Protein AF-A0A4Q2ZAH4-F1 (afdb_monomer_lite)

Radius of gyration: 24.92 Å; chains: 1; bounding box: 73×49×29 Å

Structure (mmCIF, N/CA/C/O backbone):
data_AF-A0A4Q2ZAH4-F1
#
_entry.id   AF-A0A4Q2ZAH4-F1
#
loop_
_atom_site.group_PDB
_atom_site.id
_atom_site.type_symbol
_atom_site.label_atom_id
_atom_site.label_alt_id
_atom_site.label_comp_id
_atom_site.label_asym_id
_atom_site.label_entity_id
_atom_site.label_seq_id
_atom_site.pdbx_PDB_ins_code
_atom_site.Cartn_x
_atom_site.Cartn_y
_atom_site.Cartn_z
_atom_site.occupancy
_atom_site.B_iso_or_equiv
_atom_site.auth_seq_id
_atom_site.auth_comp_id
_atom_site.auth_asym_id
_atom_site.auth_atom_id
_atom_site.pdbx_PDB_model_num
ATOM 1 N N . MET A 1 1 ? 58.940 35.612 -5.897 1.00 54.22 1 MET A N 1
ATOM 2 C CA . MET A 1 1 ? 57.513 35.815 -6.252 1.00 54.22 1 MET A CA 1
ATOM 3 C C . MET A 1 1 ? 56.733 34.521 -6.497 1.00 54.22 1 MET A C 1
ATOM 5 O O . MET A 1 1 ? 55.543 34.525 -6.240 1.00 54.22 1 MET A O 1
ATOM 9 N N . ILE A 1 2 ? 57.364 33.410 -6.900 1.00 51.06 2 ILE A N 1
ATOM 10 C CA . ILE A 1 2 ? 56.663 32.146 -7.219 1.00 51.06 2 ILE A CA 1
ATOM 11 C C . ILE A 1 2 ? 56.266 31.324 -5.966 1.00 51.06 2 ILE A C 1
ATOM 13 O O . ILE A 1 2 ? 55.257 30.631 -5.977 1.00 51.06 2 ILE A O 1
ATOM 17 N N . LEU A 1 3 ? 56.976 31.474 -4.838 1.00 45.25 3 LEU A N 1
ATOM 18 C CA . LEU A 1 3 ? 56.735 30.682 -3.616 1.00 45.25 3 LEU A CA 1
ATOM 19 C C . LEU A 1 3 ? 55.554 31.167 -2.741 1.00 45.25 3 LEU A C 1
ATOM 21 O O . LEU A 1 3 ? 55.074 30.423 -1.895 1.00 45.25 3 LEU A O 1
ATOM 25 N N . ARG A 1 4 ? 55.042 32.393 -2.941 1.00 47.44 4 ARG A N 1
ATOM 26 C CA . ARG A 1 4 ? 53.886 32.915 -2.172 1.00 47.44 4 ARG A CA 1
ATOM 27 C C . ARG A 1 4 ? 52.530 32.524 -2.770 1.00 47.44 4 ARG A C 1
ATOM 29 O O . ARG A 1 4 ? 51.520 32.639 -2.090 1.00 47.44 4 ARG A O 1
ATOM 36 N N . ILE A 1 5 ? 52.518 32.052 -4.017 1.00 47.97 5 ILE A N 1
ATOM 37 C CA . ILE A 1 5 ? 51.295 31.686 -4.744 1.00 47.97 5 ILE A CA 1
ATOM 38 C C . ILE A 1 5 ? 50.835 30.273 -4.345 1.00 47.97 5 ILE A C 1
ATOM 40 O O . ILE A 1 5 ? 49.641 30.037 -4.196 1.00 47.97 5 ILE A O 1
ATOM 44 N N . PHE A 1 6 ? 51.769 29.363 -4.049 1.00 45.38 6 PHE A N 1
ATOM 45 C CA . PHE A 1 6 ? 51.440 27.995 -3.626 1.00 45.38 6 PHE A CA 1
ATOM 46 C C . PHE A 1 6 ? 50.850 27.902 -2.209 1.00 45.38 6 PHE A C 1
ATOM 48 O O . PHE A 1 6 ? 50.012 27.041 -1.955 1.00 45.38 6 PHE A O 1
ATOM 55 N N . ALA A 1 7 ? 51.216 28.810 -1.298 1.00 45.09 7 ALA A N 1
ATOM 56 C CA . ALA A 1 7 ? 50.681 28.818 0.067 1.00 45.09 7 ALA A CA 1
ATOM 57 C C . ALA A 1 7 ? 49.224 29.320 0.155 1.00 45.09 7 ALA A C 1
ATOM 59 O O . ALA A 1 7 ? 48.515 28.977 1.096 1.00 45.09 7 ALA A O 1
ATOM 60 N N . ALA A 1 8 ? 48.759 30.105 -0.824 1.00 45.50 8 ALA A N 1
ATOM 61 C CA . ALA A 1 8 ? 47.402 30.659 -0.828 1.00 45.50 8 ALA A CA 1
ATOM 62 C C . ALA A 1 8 ? 46.342 29.661 -1.330 1.00 45.50 8 ALA A C 1
ATOM 64 O O . ALA A 1 8 ? 45.183 29.743 -0.933 1.00 45.50 8 ALA A O 1
ATOM 65 N N . VAL A 1 9 ? 46.734 28.692 -2.165 1.00 50.75 9 VAL A N 1
ATOM 66 C CA . VAL A 1 9 ? 45.805 27.705 -2.746 1.00 50.75 9 VAL A CA 1
ATOM 67 C C . VAL A 1 9 ? 45.538 26.542 -1.782 1.00 50.75 9 VAL A C 1
ATOM 69 O O . VAL A 1 9 ? 44.426 26.023 -1.738 1.00 50.75 9 VAL A O 1
ATOM 72 N N . ALA A 1 10 ? 46.509 26.181 -0.937 1.00 47.91 10 ALA A N 1
ATOM 73 C CA . ALA A 1 10 ? 46.342 25.117 0.057 1.00 47.91 10 ALA A CA 1
ATOM 74 C C . ALA A 1 10 ? 45.423 25.507 1.236 1.00 47.91 10 ALA A C 1
ATOM 76 O O . ALA A 1 10 ? 44.857 24.628 1.878 1.00 47.91 10 ALA A O 1
ATOM 77 N N . LEU A 1 11 ? 45.229 26.807 1.502 1.00 51.44 11 LEU A N 1
ATOM 78 C CA . LEU A 1 11 ? 44.357 27.288 2.584 1.00 51.44 11 LEU A CA 1
ATOM 79 C C . LEU A 1 11 ? 42.885 27.450 2.153 1.00 51.44 11 LEU A C 1
ATOM 81 O O . LEU A 1 11 ? 41.998 27.468 3.000 1.00 51.44 11 LEU A O 1
ATOM 85 N N . ALA A 1 12 ? 42.606 27.516 0.848 1.00 48.56 12 ALA A N 1
ATOM 86 C CA . ALA A 1 12 ? 41.251 27.693 0.315 1.00 48.56 12 ALA A CA 1
ATOM 87 C C . ALA A 1 12 ? 40.481 26.373 0.101 1.00 48.56 12 ALA A C 1
ATOM 89 O O . ALA A 1 12 ? 39.275 26.398 -0.122 1.00 48.56 12 ALA A O 1
ATOM 90 N N . CYS A 1 13 ? 41.154 25.219 0.183 1.00 45.31 13 CYS A N 1
ATOM 91 C CA . CYS A 1 13 ? 40.537 23.907 -0.052 1.00 45.31 13 CYS A CA 1
ATOM 92 C C . CYS A 1 13 ? 40.029 23.220 1.233 1.00 45.31 13 CYS A C 1
ATOM 94 O O . CYS A 1 13 ? 39.389 22.177 1.159 1.00 45.31 13 CYS A O 1
ATOM 96 N N . LEU A 1 14 ? 40.288 23.788 2.420 1.00 52.16 14 LEU A N 1
ATOM 97 C CA . LEU A 1 14 ? 39.869 23.188 3.697 1.00 52.16 14 LEU A CA 1
ATOM 98 C C . LEU A 1 14 ? 38.541 23.749 4.246 1.00 52.16 14 LEU A C 1
ATOM 100 O O . LEU A 1 14 ? 38.045 23.257 5.253 1.00 52.16 14 LEU A O 1
ATOM 104 N N . THR A 1 15 ? 37.936 24.757 3.610 1.00 53.66 15 THR A N 1
ATOM 105 C CA . THR A 1 15 ? 36.733 25.432 4.144 1.00 53.66 15 THR A CA 1
ATOM 106 C C . THR A 1 15 ? 35.439 25.157 3.379 1.00 53.66 15 THR A C 1
ATOM 108 O O . THR A 1 15 ? 34.392 25.664 3.775 1.00 53.66 15 THR A O 1
ATOM 111 N N . ILE A 1 16 ? 35.456 24.339 2.323 1.00 61.09 16 ILE A N 1
ATOM 112 C CA . ILE A 1 16 ? 34.253 24.035 1.535 1.00 61.09 16 ILE A CA 1
ATOM 113 C C . ILE A 1 16 ? 34.018 22.530 1.540 1.00 61.09 16 ILE A C 1
ATOM 115 O O . ILE A 1 16 ? 34.465 21.844 0.635 1.00 61.09 16 ILE A O 1
ATOM 119 N N . LEU A 1 17 ? 33.339 22.026 2.571 1.00 58.03 17 LEU A N 1
ATOM 120 C CA . LEU A 1 17 ? 32.501 20.816 2.546 1.00 58.03 17 LEU A CA 1
ATOM 121 C C . LEU A 1 17 ? 31.871 20.678 3.941 1.00 58.03 17 LEU A C 1
ATOM 123 O O . LEU A 1 17 ? 32.500 20.163 4.864 1.00 58.03 17 LEU A O 1
ATOM 127 N N . PRO A 1 18 ? 30.647 21.211 4.116 1.00 52.56 18 PRO A N 1
ATOM 128 C CA . PRO A 1 18 ? 29.518 20.292 4.216 1.00 52.56 18 PRO A CA 1
ATOM 129 C C . PRO A 1 18 ? 28.224 20.900 3.639 1.00 52.56 18 PRO A C 1
ATOM 131 O O . PRO A 1 18 ? 27.273 21.131 4.373 1.00 52.56 18 PRO A O 1
ATOM 134 N N . ALA A 1 19 ? 28.152 21.171 2.334 1.00 56.59 19 ALA A N 1
ATOM 135 C CA . ALA A 1 19 ? 26.874 21.573 1.722 1.00 56.59 19 ALA A CA 1
ATOM 136 C C . ALA A 1 19 ? 25.964 20.360 1.428 1.00 56.59 19 ALA A C 1
ATOM 138 O O . ALA A 1 19 ? 24.755 20.426 1.580 1.00 56.59 19 ALA A O 1
ATOM 139 N N . HIS A 1 20 ? 26.536 19.199 1.091 1.00 57.44 20 HIS A N 1
ATOM 140 C CA . HIS A 1 20 ? 25.744 18.021 0.703 1.00 57.44 20 HIS A CA 1
ATOM 141 C C . HIS A 1 20 ? 25.151 17.227 1.879 1.00 57.44 20 HIS A C 1
ATOM 143 O O . HIS A 1 20 ? 24.203 16.463 1.701 1.00 57.44 20 HIS A O 1
ATOM 149 N N . ALA A 1 21 ? 25.694 17.386 3.090 1.00 61.66 21 ALA A N 1
ATOM 150 C CA . ALA A 1 21 ? 25.195 16.678 4.268 1.00 61.66 21 ALA A CA 1
ATOM 151 C C . ALA A 1 21 ? 23.882 17.281 4.803 1.00 61.66 21 ALA A C 1
ATOM 153 O O . ALA A 1 21 ? 23.040 16.537 5.312 1.00 61.66 21 ALA A O 1
ATOM 154 N N . SER A 1 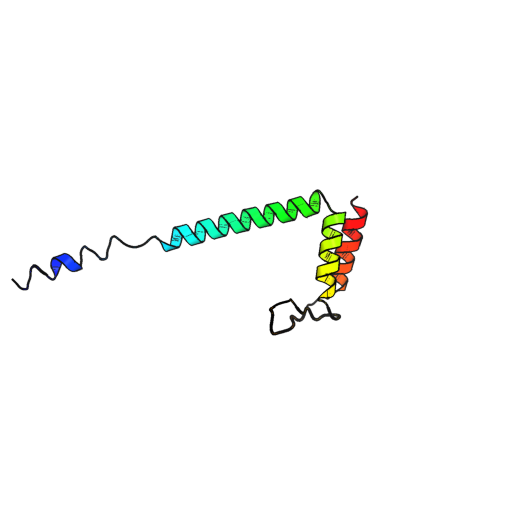22 ? 23.688 18.602 4.672 1.00 69.62 22 SER A N 1
ATOM 155 C CA . SER A 1 22 ? 22.451 19.276 5.090 1.00 69.62 22 SER A CA 1
ATOM 156 C C . SER A 1 22 ? 21.268 18.890 4.212 1.00 69.62 22 SER A C 1
ATOM 158 O O . SER A 1 22 ? 20.200 18.603 4.749 1.00 69.62 22 SER A O 1
ATOM 160 N N . ASP A 1 23 ? 21.481 18.799 2.899 1.00 78.12 23 ASP A N 1
ATOM 161 C CA . ASP A 1 23 ? 20.423 18.510 1.923 1.00 78.12 23 ASP A CA 1
ATOM 162 C C . ASP A 1 23 ? 19.928 17.064 2.039 1.00 78.12 23 ASP A C 1
ATOM 164 O O . ASP A 1 23 ? 18.731 16.784 2.046 1.00 78.12 23 ASP A O 1
ATOM 168 N N . ALA A 1 24 ? 20.844 16.112 2.238 1.00 81.25 24 ALA A N 1
ATOM 169 C CA . ALA A 1 24 ? 20.459 14.730 2.510 1.00 81.25 24 ALA A CA 1
ATOM 170 C C . ALA A 1 24 ? 19.663 14.603 3.825 1.00 81.25 24 ALA A C 1
ATOM 172 O O . ALA A 1 24 ? 18.735 13.800 3.919 1.00 81.25 24 ALA A O 1
ATOM 173 N N . ALA A 1 25 ? 20.011 15.389 4.849 1.00 83.38 25 ALA A N 1
ATOM 174 C CA . ALA A 1 25 ? 19.309 15.384 6.129 1.00 83.38 25 ALA A CA 1
ATOM 175 C C . ALA A 1 25 ? 17.942 16.090 6.076 1.00 83.38 25 ALA A C 1
ATOM 177 O O . ALA A 1 25 ? 17.029 15.691 6.799 1.00 83.38 25 ALA A O 1
ATOM 178 N N . SER A 1 26 ? 17.764 17.128 5.254 1.00 88.44 26 SER A N 1
ATOM 179 C CA . SER A 1 26 ? 16.440 17.714 5.005 1.00 88.44 26 SER A CA 1
ATOM 180 C C . SER A 1 26 ? 15.550 16.759 4.221 1.00 88.44 26 SER A C 1
ATOM 182 O O . SER A 1 26 ? 14.421 16.530 4.642 1.00 88.44 26 SER A O 1
ATOM 184 N N . ASN A 1 27 ? 16.072 16.130 3.164 1.00 91.44 27 ASN A N 1
ATOM 185 C CA . ASN A 1 27 ? 15.299 15.203 2.334 1.00 91.44 27 ASN A CA 1
ATOM 186 C C . ASN A 1 27 ? 14.795 14.002 3.143 1.00 91.44 27 ASN A C 1
ATOM 188 O O . ASN A 1 27 ? 13.636 13.623 3.015 1.00 91.44 27 ASN A O 1
ATOM 192 N N . ARG A 1 28 ? 15.628 13.444 4.038 1.00 92.88 28 ARG A N 1
ATOM 193 C CA . ARG A 1 28 ? 15.189 12.378 4.956 1.00 92.88 28 ARG A CA 1
ATOM 194 C C . ARG A 1 28 ? 14.061 12.827 5.881 1.00 92.88 28 ARG A C 1
ATOM 196 O O . ARG A 1 28 ? 13.080 12.112 6.004 1.00 92.88 28 ARG A O 1
ATOM 203 N N . ARG A 1 29 ? 14.164 14.019 6.480 1.00 94.06 29 ARG A N 1
ATOM 204 C CA . ARG A 1 29 ? 13.111 14.552 7.363 1.00 94.06 29 ARG A CA 1
ATOM 205 C C . ARG A 1 29 ? 11.794 14.797 6.629 1.00 94.06 29 ARG A C 1
ATOM 207 O O . ARG A 1 29 ? 10.736 14.596 7.212 1.00 94.06 29 ARG A O 1
ATOM 214 N N . MET A 1 30 ? 11.856 15.227 5.370 1.00 95.25 30 MET A N 1
ATOM 215 C CA . MET A 1 30 ? 10.662 15.375 4.535 1.00 95.25 30 MET A CA 1
ATOM 216 C C . MET A 1 30 ? 10.013 14.018 4.261 1.00 95.25 30 MET A C 1
ATOM 218 O O . MET A 1 30 ? 8.829 13.860 4.533 1.00 95.25 30 MET A O 1
ATOM 222 N N . LEU A 1 31 ? 10.801 13.024 3.844 1.00 95.69 31 LEU A N 1
ATOM 223 C CA . LEU A 1 31 ? 10.308 11.663 3.629 1.00 95.69 31 LEU A CA 1
ATOM 224 C C . LEU A 1 31 ? 9.712 11.056 4.911 1.00 95.69 31 LEU A C 1
ATOM 226 O O . LEU A 1 31 ? 8.650 10.447 4.870 1.00 95.69 31 LEU A O 1
ATOM 230 N N . GLU A 1 32 ? 10.362 11.241 6.062 1.00 96.94 32 GLU A N 1
ATOM 231 C CA . GLU A 1 32 ? 9.844 10.800 7.364 1.00 96.94 32 GLU A CA 1
ATOM 232 C C . GLU A 1 32 ? 8.476 11.428 7.671 1.00 96.94 32 GLU A C 1
ATOM 234 O O . GLU A 1 32 ? 7.557 10.731 8.102 1.00 96.94 32 GLU A O 1
ATOM 239 N N . ALA A 1 33 ? 8.322 12.732 7.426 1.00 97.56 33 ALA A N 1
ATOM 240 C CA . ALA A 1 33 ? 7.057 13.429 7.630 1.00 97.56 33 ALA A CA 1
ATOM 241 C C . ALA A 1 33 ? 5.959 12.934 6.673 1.00 97.56 33 ALA A C 1
ATOM 243 O O . ALA A 1 33 ? 4.822 12.754 7.106 1.00 97.56 33 ALA A O 1
ATOM 244 N N . GLU A 1 34 ? 6.294 12.675 5.407 1.00 97.94 34 GLU A N 1
ATOM 245 C CA . GLU A 1 34 ? 5.371 12.128 4.403 1.00 97.94 34 GLU A CA 1
ATOM 246 C C . GLU A 1 34 ? 4.911 10.711 4.767 1.00 97.94 34 GLU A C 1
ATOM 248 O O . GLU A 1 34 ? 3.714 10.435 4.751 1.00 97.94 34 GLU A O 1
ATOM 253 N N . ILE A 1 35 ? 5.829 9.840 5.202 1.00 97.31 35 ILE A N 1
ATOM 254 C CA . ILE A 1 35 ? 5.493 8.488 5.676 1.00 97.31 35 ILE A CA 1
ATOM 255 C C . ILE A 1 35 ? 4.530 8.558 6.867 1.00 97.31 35 ILE A C 1
ATOM 257 O O . ILE A 1 35 ? 3.536 7.832 6.913 1.00 97.31 35 ILE A O 1
ATOM 261 N N . LEU A 1 36 ? 4.806 9.432 7.842 1.00 98.25 36 LEU A N 1
ATOM 262 C CA . LEU A 1 36 ? 3.929 9.600 9.002 1.00 98.25 36 LEU A CA 1
ATOM 263 C C . LEU A 1 36 ? 2.556 10.149 8.607 1.00 98.25 36 LEU A C 1
ATOM 265 O O . LEU A 1 36 ? 1.551 9.732 9.185 1.00 98.25 36 LEU A O 1
ATOM 269 N N . ALA A 1 37 ? 2.500 11.073 7.648 1.00 98.38 37 ALA A N 1
ATOM 270 C CA . ALA A 1 37 ? 1.244 11.602 7.133 1.00 98.38 37 ALA A CA 1
ATOM 271 C C . ALA A 1 37 ? 0.410 10.500 6.463 1.00 98.38 37 ALA A C 1
ATOM 273 O O . ALA A 1 37 ? -0.769 10.369 6.786 1.00 98.38 37 ALA A O 1
ATOM 274 N N . GLU A 1 38 ? 1.030 9.663 5.632 1.00 97.88 38 GLU A N 1
ATOM 275 C CA . GLU A 1 38 ? 0.354 8.574 4.920 1.00 97.88 38 GLU A CA 1
ATOM 276 C C . GLU A 1 38 ? -0.195 7.507 5.877 1.00 97.88 38 GLU A C 1
ATOM 278 O O . GLU A 1 38 ? -1.364 7.128 5.804 1.00 97.88 38 GLU A O 1
ATOM 283 N N . ILE A 1 39 ? 0.609 7.074 6.856 1.00 97.25 39 ILE A N 1
ATOM 284 C CA . ILE A 1 39 ? 0.165 6.106 7.874 1.00 97.25 39 ILE A CA 1
ATOM 285 C C . ILE A 1 39 ? -0.997 6.680 8.693 1.00 97.25 39 ILE A C 1
ATOM 287 O O . ILE A 1 39 ? -1.954 5.970 9.013 1.00 97.25 39 ILE A O 1
ATOM 291 N N . ASN A 1 40 ? -0.923 7.962 9.059 1.00 98.06 40 ASN A N 1
ATOM 292 C CA . ASN A 1 40 ? -2.004 8.619 9.786 1.00 98.06 40 ASN A CA 1
ATOM 293 C C . ASN A 1 40 ? -3.272 8.724 8.940 1.00 98.06 40 ASN A C 1
ATOM 295 O O . ASN A 1 40 ? -4.354 8.488 9.473 1.00 98.06 40 ASN A O 1
ATOM 299 N N . PHE A 1 41 ? -3.145 9.032 7.650 1.00 98.25 41 PHE A N 1
ATOM 300 C CA . PHE A 1 41 ? -4.269 9.070 6.726 1.00 98.25 41 PHE A CA 1
ATOM 301 C C . PHE A 1 41 ? -4.946 7.699 6.628 1.00 98.25 41 PHE A C 1
ATOM 303 O O . PHE A 1 41 ? -6.144 7.609 6.883 1.00 98.25 41 PHE A O 1
ATOM 310 N N . ALA A 1 42 ? -4.185 6.621 6.421 1.00 97.25 42 ALA A N 1
ATOM 311 C CA . ALA A 1 42 ? -4.726 5.260 6.403 1.00 97.25 42 ALA A CA 1
ATOM 312 C C . ALA A 1 42 ? -5.477 4.897 7.698 1.00 97.25 42 ALA A C 1
ATOM 314 O O . ALA A 1 42 ? -6.546 4.292 7.653 1.00 97.25 42 ALA A O 1
ATOM 315 N N . ARG A 1 43 ? -4.950 5.302 8.863 1.00 96.56 43 ARG A N 1
ATOM 316 C CA . ARG A 1 43 ? -5.569 5.031 10.175 1.00 96.56 43 ARG A CA 1
ATOM 317 C C . ARG A 1 43 ? -6.821 5.855 10.458 1.00 96.56 43 ARG A C 1
ATOM 319 O O . ARG A 1 43 ? -7.697 5.385 11.175 1.00 96.56 43 ARG A O 1
ATOM 326 N N . GLN A 1 44 ? -6.859 7.105 10.007 1.00 97.81 44 GLN A N 1
ATOM 327 C CA . GLN A 1 44 ? -7.958 8.033 10.297 1.00 97.81 44 GLN A CA 1
ATOM 328 C C . GLN A 1 44 ? -9.069 7.954 9.244 1.00 97.81 44 GLN A C 1
ATOM 330 O O . GLN A 1 44 ? -10.226 8.214 9.564 1.00 97.81 44 GLN A O 1
ATOM 335 N N . HIS A 1 45 ? -8.725 7.563 8.016 1.00 98.19 45 HIS A N 1
ATOM 336 C CA . HIS A 1 45 ? -9.605 7.546 6.849 1.00 98.19 45 HIS A CA 1
ATOM 337 C C . HIS A 1 45 ? -9.525 6.205 6.093 1.00 98.19 45 HIS A C 1
ATOM 339 O O . HIS A 1 45 ? -9.214 6.181 4.899 1.00 98.19 45 HIS A O 1
ATOM 345 N N . PRO A 1 46 ? -9.818 5.060 6.739 1.00 98.31 46 PRO A N 1
ATOM 346 C CA . PRO A 1 46 ? -9.539 3.745 6.160 1.00 98.31 46 PRO A CA 1
ATOM 347 C C . PRO A 1 46 ? -10.289 3.481 4.842 1.00 98.31 46 PRO A C 1
ATOM 349 O O . PRO A 1 46 ? -9.706 2.938 3.907 1.00 98.31 46 PRO A O 1
ATOM 352 N N . ARG A 1 47 ? -11.543 3.942 4.699 1.00 98.06 47 ARG A N 1
ATOM 353 C CA . ARG A 1 47 ? -12.305 3.808 3.436 1.00 98.06 47 ARG A CA 1
ATOM 354 C C . ARG A 1 47 ? -11.752 4.661 2.297 1.00 98.06 47 ARG A C 1
ATOM 356 O O . ARG A 1 47 ? -11.784 4.243 1.141 1.00 98.06 47 ARG A O 1
ATOM 363 N N . GLU A 1 48 ? -11.256 5.857 2.606 1.00 98.12 48 GLU A N 1
ATOM 364 C CA . GLU A 1 48 ? -10.624 6.717 1.599 1.00 98.12 48 GLU A CA 1
ATOM 365 C C . GLU A 1 48 ? -9.308 6.087 1.137 1.00 98.12 48 GLU A C 1
ATOM 367 O O . GLU A 1 48 ? -9.052 5.989 -0.062 1.00 98.12 48 GLU A O 1
ATOM 372 N N . TYR A 1 49 ? -8.531 5.544 2.074 1.00 98.38 49 TYR A N 1
ATOM 373 C CA . TYR A 1 49 ? -7.309 4.817 1.754 1.00 98.38 49 TYR A CA 1
ATOM 374 C C . TYR A 1 49 ? -7.579 3.546 0.933 1.00 98.38 49 TYR A C 1
ATOM 376 O O . TYR A 1 49 ? -6.885 3.282 -0.048 1.00 98.38 49 TYR A O 1
ATOM 384 N N . ALA A 1 50 ? -8.648 2.802 1.238 1.00 98.44 50 ALA A N 1
ATOM 385 C CA . ALA A 1 50 ? -9.091 1.671 0.420 1.00 98.44 50 ALA A CA 1
ATOM 386 C C . ALA A 1 50 ? -9.437 2.093 -1.020 1.00 98.44 50 ALA A C 1
ATOM 388 O O . ALA A 1 50 ? -9.170 1.358 -1.972 1.00 98.44 50 ALA A O 1
ATOM 389 N N . ALA A 1 51 ? -10.005 3.287 -1.223 1.00 98.12 51 ALA A N 1
ATOM 390 C CA . ALA A 1 51 ? -10.251 3.819 -2.562 1.00 98.12 51 ALA A CA 1
ATOM 391 C C . ALA A 1 51 ? -8.951 4.125 -3.328 1.00 98.12 51 ALA A C 1
ATOM 393 O O . ALA A 1 51 ? -8.891 3.861 -4.531 1.00 98.12 51 ALA A O 1
ATOM 394 N N . GLU A 1 52 ? -7.903 4.610 -2.658 1.00 98.06 52 GLU A N 1
ATOM 395 C CA . GLU A 1 52 ? -6.575 4.765 -3.269 1.00 98.06 52 GLU A CA 1
ATOM 396 C C . GLU A 1 52 ? -5.949 3.405 -3.610 1.00 98.06 52 GLU A C 1
ATOM 398 O O . GLU A 1 52 ? -5.462 3.212 -4.729 1.00 98.06 52 GLU A O 1
ATOM 403 N N . LEU A 1 53 ? -6.062 2.413 -2.718 1.00 98.12 53 LEU A N 1
ATOM 404 C CA . LEU A 1 53 ? -5.586 1.055 -2.995 1.00 98.12 53 LEU A CA 1
ATOM 405 C C . LEU A 1 53 ? -6.303 0.408 -4.183 1.00 98.12 53 LEU A C 1
ATOM 407 O O . LEU A 1 53 ? -5.664 -0.310 -4.942 1.00 98.12 53 LEU A O 1
ATOM 411 N N . ARG A 1 54 ? -7.585 0.704 -4.436 1.00 98.50 54 ARG A N 1
ATOM 412 C CA . ARG A 1 54 ? -8.277 0.232 -5.655 1.00 98.50 54 ARG A CA 1
ATOM 413 C C . ARG A 1 54 ? -7.663 0.786 -6.939 1.00 98.50 54 ARG A C 1
ATOM 415 O O . ARG A 1 54 ? -7.647 0.084 -7.949 1.00 98.50 54 ARG A O 1
ATOM 422 N N . LYS A 1 55 ? -7.151 2.021 -6.920 1.00 98.06 55 LYS A N 1
ATOM 423 C CA . LYS A 1 55 ? -6.413 2.579 -8.065 1.00 98.06 55 LYS A CA 1
ATOM 424 C C . LYS A 1 55 ? -5.083 1.850 -8.234 1.00 98.06 55 LYS A C 1
ATOM 426 O O . LYS A 1 55 ? -4.766 1.428 -9.339 1.00 98.06 55 LYS A O 1
ATOM 431 N N . TYR A 1 56 ? -4.353 1.655 -7.134 1.00 97.56 56 TYR A N 1
ATOM 432 C CA . TYR A 1 56 ? -3.080 0.931 -7.118 1.00 97.56 56 TYR A CA 1
ATOM 433 C C . TYR A 1 56 ? -3.220 -0.522 -7.597 1.00 97.56 56 TYR A C 1
ATOM 435 O O . TYR A 1 56 ? -2.450 -0.980 -8.437 1.00 97.56 56 TYR A O 1
ATOM 443 N N . ARG A 1 57 ? -4.269 -1.216 -7.148 1.00 98.00 57 ARG A N 1
ATOM 444 C CA . ARG A 1 57 ? -4.663 -2.557 -7.596 1.00 98.00 57 ARG A CA 1
ATOM 445 C C . ARG A 1 57 ? -4.801 -2.643 -9.117 1.00 98.00 57 ARG A C 1
ATOM 447 O O . ARG A 1 57 ? -4.474 -3.669 -9.699 1.00 98.00 57 ARG A O 1
ATOM 454 N N . GLY A 1 58 ? -5.263 -1.575 -9.771 1.00 97.94 58 GLY A N 1
ATOM 455 C CA . GLY A 1 58 ? -5.407 -1.508 -11.228 1.00 97.94 58 GLY A CA 1
ATOM 456 C C . GLY A 1 58 ? -4.095 -1.652 -12.006 1.00 97.94 58 GLY A C 1
ATOM 457 O O 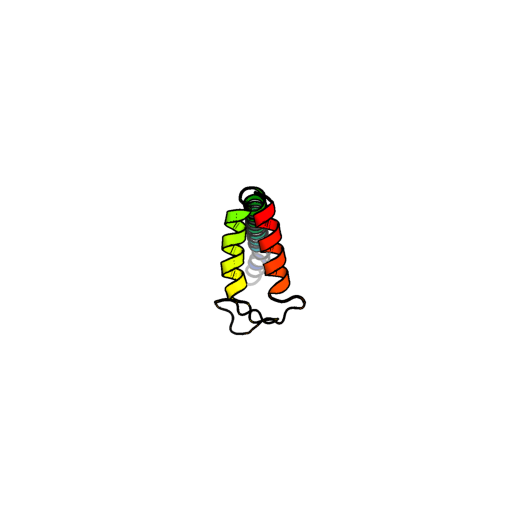. GLY A 1 58 ? -4.137 -1.925 -13.202 1.00 97.94 58 GLY A O 1
ATOM 458 N N . TYR A 1 59 ? -2.947 -1.502 -11.342 1.00 98.12 59 TYR A N 1
ATOM 45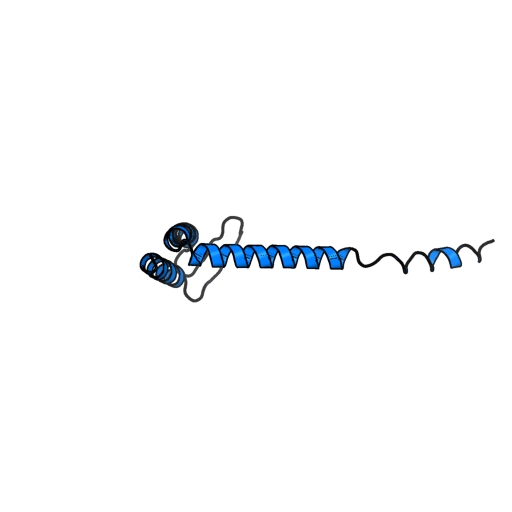9 C CA . TYR A 1 59 ? -1.623 -1.717 -11.927 1.00 98.12 59 TYR A CA 1
ATOM 460 C C . TYR A 1 59 ? -1.144 -3.169 -11.838 1.00 98.12 59 TYR A C 1
ATOM 462 O O . TYR A 1 59 ? -0.094 -3.493 -12.388 1.00 98.12 59 TYR A O 1
ATOM 470 N N . PHE A 1 60 ? -1.881 -4.048 -11.156 1.00 98.19 60 PHE A N 1
ATOM 471 C CA . PHE A 1 60 ? -1.538 -5.462 -11.087 1.00 98.19 60 PHE A CA 1
ATOM 472 C C . PHE A 1 60 ? -2.142 -6.254 -12.247 1.00 98.19 60 PHE A C 1
ATOM 474 O O . PHE A 1 60 ? -3.317 -6.120 -12.590 1.00 98.19 60 PHE A O 1
ATOM 481 N N . ASN A 1 61 ? -1.342 -7.174 -12.772 1.00 95.19 61 ASN A N 1
ATOM 482 C CA . ASN A 1 61 ? -1.746 -8.254 -13.656 1.00 95.19 61 ASN A CA 1
ATOM 483 C C . ASN A 1 61 ? -1.291 -9.586 -13.039 1.00 95.19 61 ASN A C 1
ATOM 485 O O . ASN A 1 61 ? -0.188 -10.077 -13.295 1.00 95.19 61 ASN A O 1
ATOM 489 N N . GLY A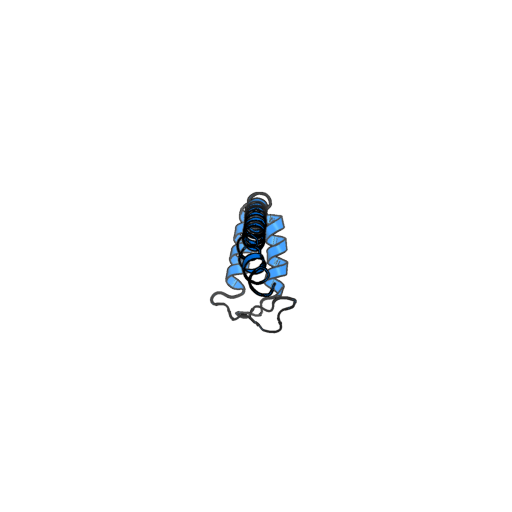 1 62 ? -2.127 -10.138 -12.155 1.00 93.25 62 GLY A N 1
ATOM 490 C CA . GLY A 1 62 ? -1.772 -11.300 -11.340 1.00 93.25 62 GLY A CA 1
ATOM 491 C C . GLY A 1 62 ? -0.601 -10.985 -10.405 1.00 93.25 62 GLY A C 1
ATOM 492 O O . GLY A 1 62 ? -0.724 -10.136 -9.525 1.00 93.25 62 GLY A O 1
ATOM 493 N N . GLY A 1 63 ? 0.531 -11.664 -10.608 1.00 96.19 63 GLY A N 1
ATOM 494 C CA . GLY A 1 63 ? 1.774 -11.445 -9.859 1.00 96.19 63 GLY A CA 1
ATOM 495 C C . GLY A 1 63 ? 2.667 -10.325 -10.404 1.00 96.19 63 GLY A C 1
ATOM 496 O O . GLY A 1 63 ? 3.693 -10.030 -9.797 1.00 96.19 63 GLY A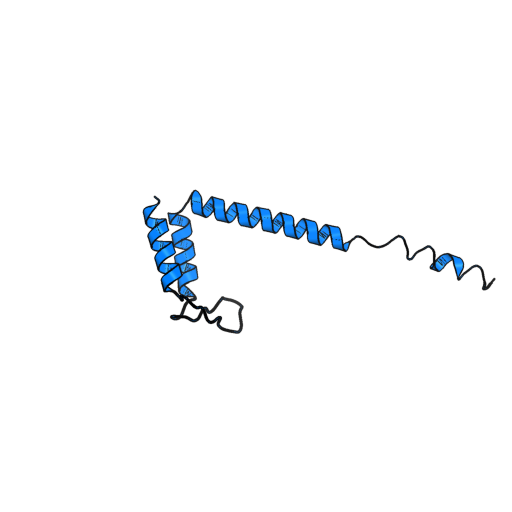 O 1
ATOM 497 N N . MET A 1 64 ? 2.311 -9.698 -11.529 1.00 97.88 64 MET A N 1
ATOM 498 C CA . MET A 1 64 ? 3.101 -8.618 -12.131 1.00 97.88 64 MET A CA 1
ATOM 499 C C . MET A 1 64 ? 2.510 -7.253 -11.784 1.00 97.88 64 MET A C 1
ATOM 501 O O . MET A 1 64 ? 1.299 -7.069 -11.869 1.00 97.88 64 MET A O 1
ATOM 505 N N . LEU A 1 65 ? 3.362 -6.293 -11.437 1.00 98.19 65 LEU A N 1
ATOM 506 C CA . LEU A 1 65 ? 2.996 -4.911 -11.137 1.00 98.19 65 LEU A CA 1
ATOM 507 C C . LEU A 1 65 ? 3.585 -3.952 -12.182 1.00 98.19 65 LEU A C 1
ATOM 509 O O . LEU A 1 65 ? 4.806 -3.826 -12.299 1.00 98.19 65 LEU A O 1
ATOM 513 N N . ASP A 1 66 ? 2.708 -3.232 -12.879 1.00 97.88 66 ASP A N 1
ATOM 514 C CA . ASP A 1 66 ? 3.033 -2.270 -13.934 1.00 97.88 66 ASP A CA 1
ATOM 515 C C . ASP A 1 66 ? 2.787 -0.830 -13.466 1.00 97.88 66 ASP A C 1
ATOM 517 O O . ASP A 1 66 ? 1.721 -0.245 -13.672 1.00 97.88 66 ASP A O 1
ATOM 521 N N . LEU A 1 67 ? 3.791 -0.234 -12.820 1.00 96.50 67 LEU A N 1
ATOM 522 C CA . LEU A 1 67 ? 3.688 1.137 -12.319 1.00 96.50 67 LEU A CA 1
ATOM 523 C C . LEU A 1 67 ? 3.729 2.174 -13.456 1.00 96.50 67 LEU A C 1
ATOM 525 O O . LEU A 1 67 ? 4.599 2.098 -14.331 1.00 96.50 67 LEU A O 1
ATOM 529 N N . PRO A 1 68 ? 2.874 3.213 -13.418 1.00 95.38 68 PRO A N 1
ATOM 530 C CA . PRO A 1 68 ? 2.964 4.329 -14.350 1.00 95.38 68 PRO A CA 1
ATOM 531 C C . PRO A 1 68 ? 4.351 4.977 -14.326 1.00 95.38 68 PRO A C 1
ATOM 533 O O . PRO A 1 68 ? 4.863 5.339 -13.270 1.00 95.38 68 PRO A O 1
ATOM 536 N N . GLY A 1 69 ? 4.949 5.156 -15.504 1.00 95.62 69 GLY A N 1
ATOM 537 C CA . GLY A 1 69 ? 6.281 5.753 -15.643 1.00 95.62 69 GLY A CA 1
ATOM 538 C C . GLY A 1 69 ? 7.441 4.762 -15.524 1.00 95.62 69 GLY A C 1
ATOM 539 O O . GLY A 1 69 ? 8.567 5.129 -15.864 1.00 95.62 69 GLY A O 1
ATOM 540 N N . ASN A 1 70 ? 7.183 3.508 -15.143 1.00 94.00 70 ASN A N 1
ATOM 541 C CA . ASN A 1 70 ? 8.181 2.447 -15.222 1.00 94.00 70 ASN A CA 1
ATOM 542 C C . ASN A 1 70 ? 8.150 1.791 -16.607 1.00 94.00 70 ASN A C 1
ATOM 544 O O . ASN A 1 70 ? 7.094 1.565 -17.191 1.00 94.00 70 ASN A O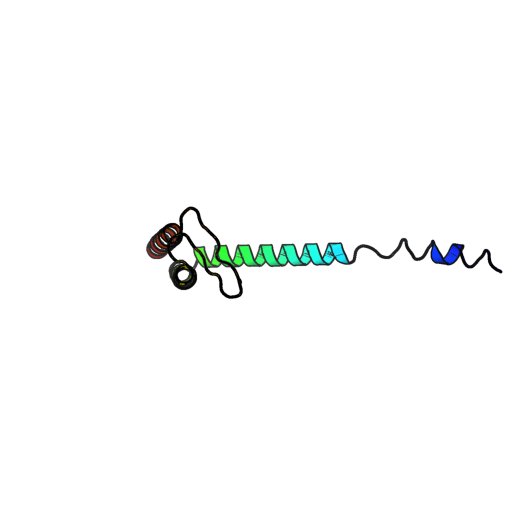 1
ATOM 548 N N . SER A 1 71 ? 9.328 1.472 -17.144 1.00 95.06 71 SER A N 1
ATOM 549 C CA . SER A 1 71 ? 9.473 0.763 -18.425 1.00 95.06 71 SER A CA 1
ATOM 550 C C . SER A 1 71 ? 9.462 -0.761 -18.284 1.00 95.06 71 SER A C 1
ATOM 552 O O . SER A 1 71 ? 9.588 -1.470 -19.281 1.00 95.06 71 SER A O 1
ATOM 554 N N . TYR A 1 72 ? 9.358 -1.261 -17.055 1.00 94.75 72 TYR A N 1
ATOM 555 C CA . TYR A 1 72 ? 9.422 -2.674 -16.722 1.00 94.75 72 TYR A CA 1
ATOM 556 C C . TYR A 1 72 ? 8.386 -3.022 -15.657 1.00 94.75 72 TYR A C 1
ATOM 558 O O . TYR A 1 72 ? 8.076 -2.208 -14.783 1.00 94.75 72 TYR A O 1
ATOM 566 N N . SER A 1 73 ? 7.906 -4.258 -15.732 1.00 96.75 73 SER A N 1
ATOM 567 C CA . SER A 1 73 ? 7.030 -4.871 -14.742 1.00 96.75 73 SER A CA 1
ATOM 568 C C . SER A 1 73 ? 7.839 -5.387 -13.553 1.00 96.75 73 SER A C 1
ATOM 570 O O . SER A 1 73 ? 8.959 -5.879 -13.719 1.00 96.75 73 SER A O 1
ATOM 572 N N . ILE A 1 74 ? 7.264 -5.315 -12.357 1.00 97.31 74 ILE A N 1
ATOM 573 C CA . ILE A 1 74 ? 7.839 -5.877 -11.131 1.00 97.31 74 ILE A CA 1
ATOM 574 C C . ILE A 1 74 ? 7.141 -7.208 -10.847 1.00 97.31 74 ILE A C 1
ATOM 576 O O . ILE A 1 74 ? 5.921 -7.243 -10.720 1.00 97.31 74 ILE A O 1
ATOM 580 N N . GLU A 1 75 ? 7.899 -8.298 -10.744 1.00 98.00 75 GLU A N 1
ATOM 581 C CA . GLU A 1 75 ? 7.370 -9.576 -10.260 1.00 98.00 75 GLU A CA 1
ATOM 582 C C . GLU A 1 75 ? 7.202 -9.516 -8.737 1.00 98.00 75 GLU A C 1
ATOM 584 O O . GLU A 1 75 ? 8.099 -9.080 -8.012 1.00 98.00 75 GLU A O 1
ATOM 589 N N . THR A 1 76 ? 6.038 -9.934 -8.255 1.00 97.50 76 THR A N 1
ATOM 590 C CA . THR A 1 76 ? 5.666 -9.906 -6.839 1.00 97.50 76 THR A CA 1
ATOM 591 C C . THR A 1 76 ? 5.364 -11.315 -6.344 1.00 97.50 76 THR A C 1
ATOM 593 O O . THR A 1 76 ? 4.877 -12.158 -7.095 1.00 97.50 76 THR A O 1
ATOM 596 N N . SER A 1 77 ? 5.647 -11.572 -5.067 1.00 98.00 77 SER A N 1
ATOM 597 C CA . SER A 1 77 ? 5.424 -12.893 -4.468 1.00 98.00 77 SER A CA 1
ATOM 598 C C . SER A 1 77 ? 3.950 -13.172 -4.170 1.00 98.00 77 SER A C 1
ATOM 600 O O . SER A 1 77 ? 3.502 -14.301 -4.334 1.00 98.00 77 SER A O 1
ATOM 602 N N . GLU A 1 78 ? 3.213 -12.157 -3.712 1.00 97.31 78 GLU A N 1
ATOM 603 C CA . GLU A 1 78 ? 1.809 -12.291 -3.290 1.00 97.31 78 GLU A CA 1
ATOM 604 C C . GLU A 1 78 ? 0.821 -11.763 -4.340 1.00 97.31 78 GLU A C 1
ATOM 606 O O . GLU A 1 78 ? -0.335 -12.173 -4.363 1.00 97.31 78 GLU A O 1
ATOM 611 N N . GLY A 1 79 ? 1.267 -10.892 -5.251 1.00 97.31 79 GLY A N 1
ATOM 612 C CA . GLY A 1 79 ? 0.414 -10.370 -6.312 1.00 97.31 79 GLY A CA 1
ATOM 613 C C . GLY A 1 79 ? -0.697 -9.451 -5.822 1.00 97.31 79 GLY A C 1
ATOM 614 O O . GLY A 1 79 ? -0.615 -8.808 -4.774 1.00 97.31 79 GLY A O 1
ATOM 615 N N . VAL A 1 80 ? -1.742 -9.381 -6.644 1.00 98.12 80 VAL A N 1
ATOM 616 C CA . VAL A 1 80 ? -2.937 -8.572 -6.384 1.00 98.12 80 VAL A CA 1
ATOM 617 C C . VAL A 1 80 ? -3.688 -9.004 -5.119 1.00 98.12 80 VAL A C 1
ATOM 619 O O . VAL A 1 80 ? -4.327 -8.163 -4.492 1.00 98.12 80 VAL A O 1
ATOM 622 N N . ASP A 1 81 ? -3.563 -10.270 -4.708 1.00 97.94 81 ASP A N 1
ATOM 623 C CA . ASP A 1 81 ? -4.297 -10.837 -3.571 1.00 97.94 81 ASP A CA 1
ATOM 624 C C . ASP A 1 81 ? -3.960 -10.114 -2.256 1.00 97.94 81 ASP A C 1
ATOM 626 O O . ASP A 1 81 ? -4.856 -9.818 -1.469 1.00 97.94 81 ASP A O 1
ATOM 630 N N . ALA A 1 82 ? -2.694 -9.726 -2.052 1.00 97.88 82 ALA A N 1
ATOM 631 C CA . ALA A 1 82 ? -2.287 -8.933 -0.886 1.00 97.88 82 ALA A CA 1
ATOM 632 C C . ALA A 1 82 ? -2.941 -7.540 -0.857 1.00 97.88 82 ALA A C 1
ATOM 634 O O . ALA A 1 82 ? -3.241 -6.996 0.207 1.00 97.88 82 ALA A O 1
ATOM 635 N N . VAL A 1 83 ? -3.175 -6.945 -2.030 1.00 98.06 83 VAL A N 1
ATOM 636 C CA . VAL A 1 83 ? -3.854 -5.646 -2.140 1.00 98.06 83 VAL A CA 1
ATOM 637 C C . VAL A 1 83 ? -5.349 -5.805 -1.871 1.00 98.06 83 VAL A C 1
ATOM 639 O O . VAL A 1 83 ? -5.933 -4.960 -1.194 1.00 98.06 83 VAL A O 1
ATOM 642 N N . ASP A 1 84 ? -5.952 -6.890 -2.360 1.00 98.44 84 ASP A N 1
ATOM 643 C CA . ASP A 1 84 ? -7.357 -7.218 -2.110 1.00 98.44 84 ASP A CA 1
ATOM 644 C C . ASP A 1 84 ? -7.624 -7.459 -0.619 1.00 98.44 84 ASP A C 1
ATOM 646 O O . ASP A 1 84 ? -8.546 -6.858 -0.066 1.00 98.44 84 ASP A O 1
ATOM 650 N N . GLU A 1 85 ? -6.760 -8.211 0.068 1.00 98.50 85 GLU A N 1
ATOM 651 C CA . GLU A 1 85 ? -6.851 -8.402 1.521 1.00 98.50 85 GLU A CA 1
ATOM 652 C C . GLU A 1 85 ? -6.758 -7.069 2.280 1.00 98.50 85 GLU A C 1
ATOM 654 O O . GLU A 1 85 ? -7.548 -6.804 3.190 1.00 98.50 85 GLU A O 1
ATOM 659 N N . ALA A 1 86 ? -5.822 -6.197 1.894 1.00 98.12 86 ALA A N 1
ATOM 660 C CA . ALA A 1 86 ? -5.674 -4.889 2.524 1.00 98.12 86 ALA A CA 1
ATOM 661 C C . ALA A 1 86 ? -6.921 -4.010 2.331 1.00 98.12 86 ALA A C 1
ATOM 663 O O . ALA A 1 86 ? -7.360 -3.353 3.278 1.00 98.12 86 ALA A O 1
ATOM 664 N N . ILE A 1 87 ? -7.511 -4.007 1.131 1.00 98.50 87 ILE A N 1
ATOM 665 C CA . ILE A 1 87 ? -8.764 -3.293 0.843 1.00 98.50 87 ILE A CA 1
ATOM 666 C C . ILE A 1 87 ? -9.892 -3.833 1.727 1.00 98.50 87 ILE A C 1
ATOM 668 O O . ILE A 1 87 ? -10.574 -3.043 2.384 1.00 98.50 87 ILE A O 1
ATOM 672 N N . ASP A 1 88 ? -10.064 -5.154 1.783 1.00 98.44 88 ASP A N 1
ATOM 673 C CA . ASP A 1 88 ? -11.116 -5.796 2.574 1.00 98.44 88 ASP A CA 1
ATOM 674 C C . ASP A 1 88 ? -10.976 -5.486 4.068 1.00 98.44 88 ASP A C 1
ATOM 676 O O . ASP A 1 88 ? -11.968 -5.195 4.743 1.00 98.44 88 ASP A O 1
ATOM 680 N N . TYR A 1 89 ? -9.748 -5.495 4.585 1.00 98.19 89 TYR A N 1
ATOM 681 C CA . TYR A 1 89 ? -9.459 -5.137 5.970 1.00 98.19 89 TYR A CA 1
ATOM 682 C C . TYR A 1 89 ? -9.821 -3.679 6.280 1.00 98.19 89 TYR A C 1
ATOM 684 O O . TYR A 1 89 ? -10.477 -3.399 7.285 1.00 98.19 89 TYR A O 1
ATOM 692 N N . LEU A 1 90 ? -9.425 -2.740 5.419 1.00 97.88 90 LEU A N 1
ATOM 693 C CA . LEU A 1 90 ? -9.682 -1.311 5.617 1.00 97.88 90 LEU A CA 1
ATOM 694 C C . LEU A 1 90 ? -11.174 -0.972 5.546 1.00 97.88 90 LEU A C 1
ATOM 696 O O . LEU A 1 90 ? -11.658 -0.162 6.335 1.00 97.88 90 LEU A O 1
ATOM 700 N N . GLU A 1 91 ? -11.929 -1.612 4.655 1.00 97.44 91 GLU A N 1
ATOM 701 C CA . GLU A 1 91 ? -13.382 -1.412 4.570 1.00 97.44 91 GLU A CA 1
ATOM 702 C C . GLU A 1 91 ? -14.116 -1.857 5.850 1.00 97.44 91 GLU A C 1
ATOM 704 O O . GLU A 1 91 ? -15.161 -1.295 6.191 1.00 97.44 91 GLU A O 1
ATOM 709 N N . GLN A 1 92 ? -13.545 -2.808 6.599 1.00 96.94 92 GLN A N 1
ATOM 710 C CA . GLN A 1 92 ? -14.072 -3.287 7.883 1.00 96.94 92 GLN A CA 1
ATOM 711 C C . GLN A 1 92 ? -13.697 -2.404 9.084 1.00 96.94 92 GLN A C 1
ATOM 713 O O . GLN A 1 92 ? -14.304 -2.548 10.144 1.00 96.94 92 GLN A O 1
ATOM 718 N N . GLN A 1 93 ? -12.718 -1.500 8.960 1.00 91.50 93 GLN A N 1
ATOM 719 C CA . GLN A 1 93 ? -12.280 -0.631 10.065 1.00 91.50 93 GLN A CA 1
ATOM 720 C C . GLN A 1 93 ? -13.188 0.582 10.326 1.00 91.50 93 GLN A C 1
ATOM 722 O O . GLN A 1 93 ? -12.925 1.357 11.247 1.00 91.50 93 GLN A O 1
ATOM 727 N N . ALA A 1 94 ? -14.212 0.776 9.501 1.00 64.44 94 ALA A N 1
ATOM 728 C CA . ALA A 1 94 ? -15.053 1.968 9.498 1.00 64.44 94 ALA A CA 1
ATOM 729 C C . ALA A 1 94 ? -16.332 1.842 10.330 1.00 64.44 94 ALA A C 1
ATOM 731 O O . ALA A 1 94 ? -17.005 0.791 10.237 1.00 64.44 94 ALA A O 1
#

Sequence (94 aa):
MILRIFAAVALACLTILPAHASDAASNRRMLEAEILAEINFARQHPREYAAELRKYRGYFNGGMLDLPGNSYSIETSEGVDAVDEAIDYLEQQA

Foldseek 3Di:
DVVVVVVVVVVVVPPDDDPPVVVVVVVVVVVVVVVVVLVVCCLVPVQVVLVVLVVQLVQFDAQWGHDPPDPDIDGHDHTSVVSVVSSVVSVVSD

Secondary structure (DSSP, 8-state):
--HHHHHHHHHHSSS---SHHHHHHHHHHHHHHHHHHHHHHHHH-HHHHHHHHHHHHTTEETTEE--TT-SSPEE-SSTHHHHHHHHHHHHHT-

pLDDT: mean 85.65, std 19.3, range [45.09, 98.5]